Protein AF-A0A3D4BGG0-F1 (afdb_monomer_lite)

Foldseek 3Di:
DDWAAQPLLVLQVLLVVQVKHKDQPDDPPDCSVPQALQSLQRIWMFHAADCVPPHDDTDIARLVQWDPVPDDQAWTDGDDDDDTTGHDNSNRVSSVSSSCRSVVHTDDDDDD

Structure (mmCIF, N/CA/C/O backbone):
data_AF-A0A3D4BGG0-F1
#
_entry.id   AF-A0A3D4BGG0-F1
#
loop_
_atom_site.group_PDB
_atom_site.id
_atom_site.type_symbol
_atom_site.label_atom_id
_atom_site.label_alt_id
_atom_site.label_comp_id
_atom_site.label_asym_id
_atom_site.label_entity_id
_atom_site.label_seq_id
_atom_site.pdbx_PDB_ins_code
_atom_site.Cartn_x
_atom_site.Cartn_y
_atom_site.Cartn_z
_atom_site.occupancy
_atom_site.B_iso_or_equiv
_atom_site.auth_seq_id
_atom_site.auth_comp_id
_atom_site.auth_asym_id
_atom_site.auth_atom_id
_atom_site.pdbx_PDB_model_num
ATOM 1 N N . MET A 1 1 ? -14.254 19.537 8.764 1.00 60.28 1 MET A N 1
ATOM 2 C CA . MET A 1 1 ? -13.400 18.369 8.454 1.00 60.28 1 MET A CA 1
ATOM 3 C C . MET A 1 1 ? -13.746 17.257 9.424 1.00 60.28 1 MET A C 1
ATOM 5 O O . MET A 1 1 ? -13.852 17.534 10.616 1.00 60.28 1 MET A O 1
ATOM 9 N N . LYS A 1 2 ? -13.981 16.042 8.932 1.00 67.00 2 LYS A N 1
ATOM 10 C CA . LYS A 1 2 ? -14.200 14.845 9.757 1.00 67.00 2 LYS A CA 1
ATOM 11 C C . LYS A 1 2 ? -13.056 13.868 9.525 1.00 67.00 2 LYS A C 1
ATOM 13 O O . LYS A 1 2 ? -12.587 13.724 8.403 1.00 67.00 2 LYS A O 1
ATOM 18 N N . THR A 1 3 ? -12.603 13.208 10.581 1.00 68.75 3 THR A N 1
ATOM 19 C CA . THR A 1 3 ? -11.670 12.087 10.470 1.00 68.75 3 THR A CA 1
ATOM 20 C C . THR A 1 3 ? -12.426 10.851 9.998 1.00 68.75 3 THR A C 1
ATOM 22 O O . THR A 1 3 ? -13.457 10.490 10.569 1.00 68.75 3 THR A O 1
ATOM 25 N N . LYS A 1 4 ? -11.902 10.196 8.965 1.00 80.06 4 LYS A N 1
ATOM 26 C CA . LYS A 1 4 ? -12.420 8.953 8.399 1.00 80.06 4 LYS A CA 1
ATOM 27 C C . LYS A 1 4 ? -11.357 7.873 8.539 1.00 80.06 4 LYS A C 1
ATOM 29 O O . LYS A 1 4 ? -10.195 8.078 8.174 1.00 80.06 4 LYS A O 1
ATOM 34 N N . LYS A 1 5 ? -11.755 6.728 9.095 1.00 83.31 5 LYS A N 1
ATOM 35 C CA . LYS A 1 5 ? -10.877 5.557 9.175 1.00 83.31 5 LYS A CA 1
ATOM 36 C C . LYS A 1 5 ? -10.519 5.105 7.761 1.00 83.31 5 LYS A C 1
ATOM 38 O O . LYS A 1 5 ? -11.380 5.122 6.885 1.00 83.31 5 LYS A O 1
ATOM 43 N N . ILE A 1 6 ? -9.263 4.718 7.562 1.00 88.56 6 ILE A N 1
ATOM 44 C CA . ILE A 1 6 ? -8.835 4.080 6.316 1.00 88.56 6 ILE A CA 1
ATOM 45 C C . ILE A 1 6 ? -9.537 2.723 6.241 1.00 88.56 6 ILE A C 1
ATOM 47 O O . ILE A 1 6 ? -9.407 1.910 7.158 1.00 88.56 6 ILE A O 1
ATOM 51 N N . ASP A 1 7 ? -10.306 2.505 5.178 1.00 89.50 7 ASP A N 1
ATOM 52 C CA . ASP A 1 7 ? -10.927 1.215 4.886 1.00 89.50 7 ASP A CA 1
ATOM 53 C C . ASP A 1 7 ? -9.893 0.320 4.194 1.00 89.50 7 ASP A C 1
ATOM 55 O O . ASP A 1 7 ? -9.724 0.344 2.976 1.00 89.50 7 ASP A O 1
ATOM 59 N N . VAL A 1 8 ? -9.135 -0.424 4.997 1.00 89.81 8 VAL A N 1
ATOM 60 C CA . VAL A 1 8 ? -8.032 -1.267 4.511 1.00 89.81 8 VAL A CA 1
ATOM 61 C C . VAL A 1 8 ? -8.526 -2.358 3.569 1.00 89.81 8 VAL A C 1
ATOM 63 O O . VAL A 1 8 ? -7.846 -2.676 2.598 1.00 89.81 8 VAL A O 1
ATOM 66 N N . SER A 1 9 ? -9.722 -2.896 3.805 1.00 88.94 9 SER A N 1
ATOM 67 C CA . SER A 1 9 ? -10.318 -3.911 2.937 1.00 88.94 9 SER A CA 1
ATOM 68 C C . SER A 1 9 ? -10.602 -3.343 1.545 1.00 88.94 9 SER A C 1
ATOM 70 O O . SER A 1 9 ? -10.314 -4.000 0.542 1.00 88.94 9 SER A O 1
ATOM 72 N N . GLN A 1 10 ? -11.092 -2.101 1.462 1.00 91.12 10 GLN A N 1
ATOM 73 C CA . GLN A 1 10 ? -11.226 -1.397 0.186 1.00 91.12 10 GLN A CA 1
ATOM 74 C C . GLN A 1 10 ? -9.862 -1.145 -0.472 1.00 91.12 10 GLN A C 1
ATOM 76 O O . GLN A 1 10 ? -9.715 -1.410 -1.664 1.00 91.12 10 GLN A O 1
ATOM 81 N N . VAL A 1 11 ? -8.861 -0.692 0.288 1.00 93.12 11 VAL A N 1
ATOM 82 C CA . VAL A 1 11 ? -7.510 -0.422 -0.237 1.00 93.12 11 VAL A CA 1
ATOM 83 C C . VAL A 1 11 ? -6.865 -1.687 -0.818 1.00 93.12 11 VAL A C 1
ATOM 85 O O . VAL A 1 11 ? -6.326 -1.651 -1.923 1.00 93.12 11 VAL A O 1
ATOM 88 N N . ILE A 1 12 ? -6.959 -2.829 -0.127 1.00 92.12 12 ILE A N 1
ATOM 89 C CA . ILE A 1 12 ? -6.456 -4.121 -0.625 1.00 92.12 12 ILE A CA 1
ATOM 90 C C . ILE A 1 12 ? -7.166 -4.504 -1.928 1.00 92.12 12 ILE A C 1
ATOM 92 O O . ILE A 1 12 ? -6.517 -4.883 -2.902 1.00 92.12 12 ILE A O 1
ATOM 96 N N . LYS A 1 13 ? -8.495 -4.360 -1.976 1.00 92.06 13 LYS A N 1
ATOM 97 C CA . LYS A 1 13 ? -9.287 -4.656 -3.176 1.00 92.06 13 LYS A CA 1
ATOM 98 C C . LYS A 1 13 ? -8.901 -3.767 -4.361 1.00 92.06 13 LYS A C 1
ATOM 100 O O . LYS A 1 13 ? -8.869 -4.251 -5.495 1.00 92.06 13 LYS A O 1
ATOM 105 N N . GLU A 1 14 ? -8.620 -2.490 -4.120 1.00 94.94 14 GLU A N 1
ATOM 106 C CA . GLU A 1 14 ? -8.126 -1.561 -5.141 1.00 94.94 14 GLU A CA 1
ATOM 107 C C . GLU A 1 14 ? -6.779 -2.027 -5.700 1.00 94.94 14 GLU A C 1
ATOM 109 O O . GLU A 1 14 ? -6.661 -2.175 -6.916 1.00 94.94 14 GLU A O 1
ATOM 114 N N . ILE A 1 15 ? -5.814 -2.375 -4.840 1.00 94.81 15 ILE A N 1
ATOM 115 C CA . ILE A 1 15 ? -4.509 -2.917 -5.262 1.00 94.81 15 ILE A CA 1
ATOM 116 C C . ILE A 1 15 ? -4.692 -4.149 -6.154 1.00 94.81 15 ILE A C 1
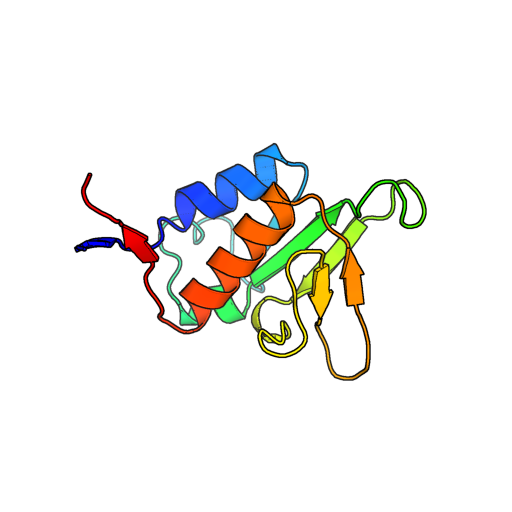ATOM 118 O O . ILE A 1 15 ? -4.107 -4.219 -7.235 1.00 94.81 15 ILE A O 1
ATOM 122 N N . THR A 1 16 ? -5.547 -5.094 -5.753 1.00 92.88 16 THR A N 1
ATOM 123 C CA . THR A 1 16 ? -5.831 -6.294 -6.556 1.00 92.88 16 THR A CA 1
ATOM 124 C C . THR A 1 16 ? -6.472 -5.963 -7.902 1.00 92.88 16 THR A C 1
ATOM 126 O O . THR A 1 16 ? -6.119 -6.548 -8.924 1.00 92.88 16 THR A O 1
ATOM 129 N N . THR A 1 17 ? -7.381 -4.989 -7.935 1.00 94.38 17 THR A N 1
ATOM 130 C CA . THR A 1 17 ? -8.047 -4.547 -9.172 1.00 94.38 17 THR A CA 1
ATOM 131 C C . THR A 1 17 ? -7.070 -3.872 -10.138 1.00 94.38 17 THR A C 1
ATOM 133 O O . THR A 1 17 ? -7.214 -4.003 -11.353 1.00 94.38 17 THR A O 1
ATOM 136 N N . LEU A 1 18 ? -6.051 -3.192 -9.610 1.00 93.06 18 LEU A N 1
ATOM 137 C CA . LEU A 1 18 ? -4.977 -2.557 -10.376 1.00 93.06 18 LEU A CA 1
ATOM 138 C C . LEU A 1 18 ? -3.878 -3.546 -10.819 1.00 93.06 18 LEU A C 1
ATOM 140 O O . LEU A 1 18 ? -2.892 -3.136 -11.427 1.00 93.06 18 LEU A O 1
ATOM 144 N N . GLY A 1 19 ? -4.046 -4.845 -10.547 1.00 91.38 19 GLY A N 1
ATOM 145 C CA . GLY A 1 19 ? -3.124 -5.906 -10.965 1.00 91.38 19 GLY A CA 1
ATOM 146 C C . GLY A 1 19 ? -2.001 -6.212 -9.972 1.00 91.38 19 GLY A C 1
ATOM 147 O O . GLY A 1 19 ? -1.094 -6.970 -10.313 1.00 91.38 19 GLY A O 1
ATOM 148 N N . GLY A 1 20 ? -2.047 -5.640 -8.766 1.00 92.44 20 GLY A N 1
ATOM 149 C CA . GLY A 1 20 ? -1.141 -5.977 -7.672 1.00 92.44 20 GLY A CA 1
ATOM 150 C C . GLY A 1 20 ? -1.641 -7.142 -6.811 1.00 92.44 20 GLY A C 1
ATOM 151 O O . GLY A 1 20 ? -2.786 -7.575 -6.908 1.00 92.44 20 GLY A O 1
ATOM 152 N N . TYR A 1 21 ? -0.789 -7.639 -5.921 1.00 92.12 21 TYR A N 1
ATOM 153 C CA . TYR A 1 21 ? -1.120 -8.675 -4.943 1.00 92.12 21 TYR A CA 1
ATOM 154 C C . TYR A 1 21 ? -0.595 -8.278 -3.569 1.00 92.12 21 TYR A C 1
ATOM 156 O O . TYR A 1 21 ? 0.556 -7.870 -3.435 1.00 92.12 21 TYR A O 1
ATOM 164 N N . VAL A 1 22 ? -1.436 -8.421 -2.547 1.00 91.75 22 VAL A N 1
ATOM 165 C CA . VAL A 1 22 ? -1.078 -8.145 -1.153 1.00 91.75 22 VAL A CA 1
ATOM 166 C C . VAL A 1 22 ? -0.772 -9.467 -0.458 1.00 91.75 22 VAL A C 1
ATOM 168 O O . VAL A 1 22 ? -1.583 -10.390 -0.486 1.00 91.75 22 VAL A O 1
ATOM 171 N N . LEU A 1 23 ? 0.405 -9.560 0.150 1.00 90.00 23 LEU A N 1
ATOM 172 C CA . LEU A 1 23 ? 0.928 -10.747 0.815 1.00 90.00 23 LEU A CA 1
ATOM 173 C C . LEU A 1 23 ? 1.123 -10.437 2.299 1.00 90.00 23 LEU A C 1
ATOM 175 O O . LEU A 1 23 ? 1.802 -9.471 2.644 1.00 90.00 23 LEU A O 1
ATOM 179 N N . LEU A 1 24 ? 0.565 -11.271 3.174 1.00 85.25 24 LEU A N 1
ATOM 180 C CA . LEU A 1 24 ? 0.831 -11.225 4.608 1.00 85.25 24 LEU A CA 1
ATOM 181 C C . LEU A 1 24 ? 1.783 -12.363 4.970 1.00 85.25 24 LEU A C 1
ATOM 183 O O . LEU A 1 24 ? 1.499 -13.541 4.736 1.00 85.25 24 LEU A O 1
ATOM 187 N N . LYS A 1 25 ? 2.946 -12.014 5.523 1.00 69.19 25 LYS A N 1
ATOM 188 C CA . LYS A 1 25 ? 3.936 -13.009 5.930 1.00 69.19 25 LYS A CA 1
ATOM 189 C C . LYS A 1 25 ? 3.357 -13.845 7.079 1.00 69.19 25 LYS A C 1
ATOM 191 O O . LYS A 1 25 ? 2.991 -13.297 8.112 1.00 69.19 25 LYS A O 1
ATOM 196 N N . ASN A 1 26 ? 3.321 -15.167 6.905 1.00 62.75 26 ASN A N 1
ATOM 197 C CA . ASN A 1 26 ? 2.867 -16.158 7.894 1.00 62.75 26 ASN A CA 1
ATOM 198 C C . ASN A 1 26 ? 1.353 -16.231 8.198 1.00 62.75 26 ASN A C 1
ATOM 200 O O . ASN A 1 26 ? 1.008 -16.693 9.283 1.00 62.75 26 ASN A O 1
ATOM 204 N N . SER A 1 27 ? 0.445 -15.853 7.289 1.00 56.03 27 SER A N 1
ATOM 205 C CA . SER A 1 27 ? -0.994 -16.110 7.499 1.00 56.03 27 SER A CA 1
ATOM 206 C C . SER A 1 27 ? -1.509 -17.273 6.652 1.00 56.03 27 SER A C 1
ATOM 208 O O . SER A 1 27 ? -1.404 -17.242 5.424 1.00 56.03 27 SER A O 1
ATOM 210 N N . GLU A 1 28 ? -2.126 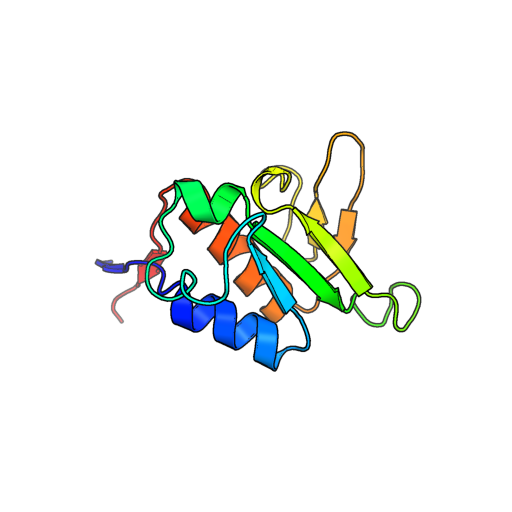-18.265 7.292 1.00 55.25 28 GLU A N 1
ATOM 211 C CA . GLU A 1 28 ? -3.077 -19.163 6.632 1.00 55.25 28 GLU A CA 1
ATOM 212 C C . GLU A 1 28 ? -4.270 -18.303 6.181 1.00 55.25 28 GLU A C 1
ATOM 214 O O . GLU A 1 28 ? -5.040 -17.914 7.037 1.00 55.25 28 GLU A O 1
ATOM 219 N N . GLU A 1 29 ? -4.331 -17.917 4.896 1.00 48.59 29 GLU A N 1
ATOM 220 C CA . GLU A 1 29 ? -5.396 -17.294 4.055 1.00 48.59 29 GLU A CA 1
ATOM 221 C C . GLU A 1 29 ? -6.608 -16.490 4.635 1.00 48.59 29 GLU A C 1
ATOM 223 O O . GLU A 1 29 ? -7.296 -15.841 3.849 1.00 48.59 29 GLU A O 1
ATOM 228 N N . SER A 1 30 ? -6.895 -16.424 5.939 1.00 50.94 30 SER A N 1
ATOM 229 C CA . SER A 1 30 ? -8.124 -15.868 6.530 1.00 50.94 30 SER A CA 1
ATOM 230 C C . SER A 1 30 ? -8.001 -14.486 7.188 1.00 50.94 30 SER A C 1
ATOM 232 O O . SER A 1 30 ? -9.012 -13.936 7.613 1.00 50.94 30 SER A O 1
ATOM 234 N N . ASP A 1 31 ? -6.809 -13.888 7.273 1.00 58.34 31 ASP A N 1
ATOM 235 C CA . ASP A 1 31 ? -6.566 -12.753 8.188 1.00 58.34 31 ASP A CA 1
ATOM 236 C C . ASP A 1 31 ? -6.650 -11.342 7.569 1.00 58.34 31 ASP A C 1
ATOM 238 O O . ASP A 1 31 ? -6.487 -10.344 8.278 1.00 58.34 31 ASP A O 1
ATOM 242 N N . LEU A 1 32 ? -6.936 -11.209 6.267 1.00 64.00 32 LEU A N 1
ATOM 243 C CA . LEU A 1 32 ? -7.037 -9.886 5.623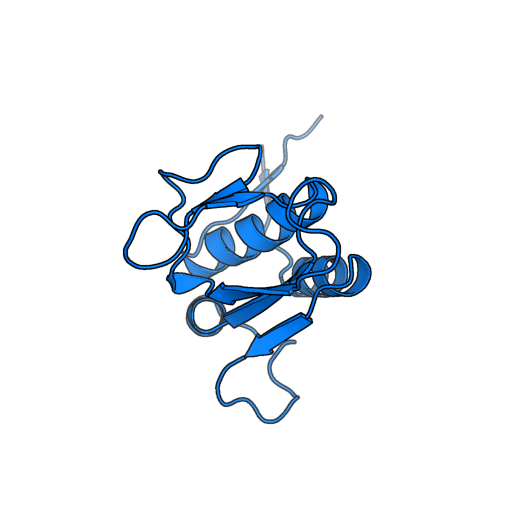 1.00 64.00 32 LEU A CA 1
ATOM 244 C C . LEU A 1 32 ? -8.299 -9.103 6.033 1.00 64.00 32 LEU A C 1
ATOM 246 O O . LEU A 1 32 ? -8.308 -7.875 5.950 1.00 64.00 32 LEU A O 1
ATOM 250 N N . GLU A 1 33 ? -9.352 -9.783 6.499 1.00 60.62 33 GLU A N 1
ATOM 251 C CA . GLU A 1 33 ? -10.588 -9.133 6.970 1.00 60.62 33 GLU A CA 1
ATOM 252 C C . GLU A 1 33 ? -10.432 -8.478 8.354 1.00 60.62 33 GLU A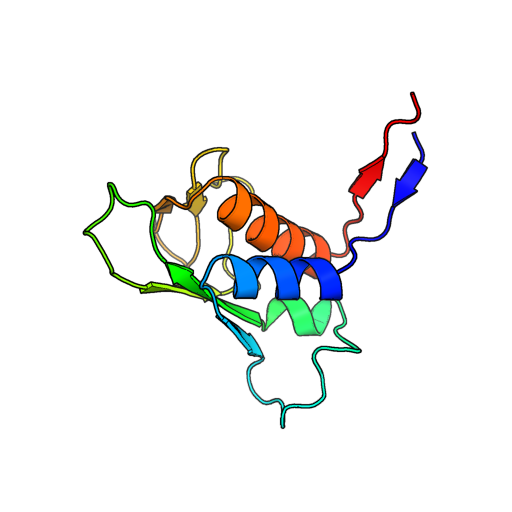 C 1
ATOM 254 O O . GLU A 1 33 ? -11.141 -7.524 8.673 1.00 60.62 33 GLU A O 1
ATOM 259 N N . THR A 1 34 ? -9.474 -8.936 9.166 1.00 73.56 34 THR A N 1
ATOM 260 C CA . THR A 1 34 ? -9.193 -8.419 10.519 1.00 73.56 34 THR A CA 1
ATOM 261 C C . THR A 1 34 ? -7.788 -7.843 10.636 1.00 73.56 34 THR A C 1
ATOM 263 O O . THR A 1 34 ? -7.122 -7.976 11.664 1.00 73.56 34 THR A O 1
ATOM 266 N N . LEU A 1 35 ? -7.323 -7.190 9.575 1.00 83.75 35 LEU A N 1
ATOM 267 C CA . LEU A 1 35 ? -5.981 -6.639 9.530 1.00 83.75 35 LEU A CA 1
ATOM 268 C C . LEU A 1 35 ? -5.834 -5.494 10.545 1.00 83.75 35 LEU A C 1
ATOM 270 O O . LEU A 1 35 ? -6.580 -4.519 10.498 1.00 83.75 35 LEU A O 1
ATOM 274 N N . THR A 1 36 ? -4.886 -5.618 11.475 1.00 88.06 36 THR A N 1
ATOM 275 C CA . THR A 1 36 ? -4.522 -4.552 12.427 1.00 88.06 36 THR A CA 1
ATOM 276 C C . THR A 1 36 ? -3.366 -3.703 11.882 1.00 88.06 36 THR A C 1
ATOM 278 O O . THR A 1 36 ? -2.655 -4.166 10.986 1.00 88.06 36 THR A O 1
ATOM 281 N N . PRO A 1 37 ? -3.098 -2.493 12.419 1.00 90.31 37 PRO A N 1
ATOM 282 C CA . PRO A 1 37 ? -1.946 -1.693 11.992 1.00 90.31 37 PRO A CA 1
ATOM 283 C C . PRO A 1 37 ? -0.607 -2.431 12.114 1.00 90.31 37 PRO A C 1
ATOM 285 O O . PRO A 1 37 ? 0.235 -2.329 11.230 1.00 90.31 37 PRO A O 1
ATOM 288 N N . GLU A 1 38 ? -0.425 -3.233 13.167 1.00 89.19 38 GLU A N 1
ATOM 289 C CA . GLU A 1 38 ? 0.810 -4.000 13.360 1.00 89.19 38 GLU A CA 1
ATOM 290 C C . GLU A 1 38 ? 0.957 -5.116 12.317 1.00 89.19 38 GLU A C 1
ATOM 292 O O . GLU A 1 38 ? 2.036 -5.310 11.769 1.00 89.19 38 GLU A O 1
ATOM 297 N N . MET A 1 39 ? -0.143 -5.787 11.959 1.00 89.06 39 MET A N 1
ATOM 298 C CA . MET A 1 39 ? -0.149 -6.757 10.856 1.00 89.06 39 MET A CA 1
ATOM 299 C C . MET A 1 39 ? 0.127 -6.080 9.509 1.00 89.06 39 MET A C 1
ATOM 301 O O . MET A 1 39 ? 0.821 -6.645 8.669 1.00 89.06 39 MET A O 1
ATOM 305 N N . ALA A 1 40 ? -0.367 -4.853 9.314 1.00 89.88 40 ALA A N 1
ATOM 306 C CA . ALA A 1 40 ? -0.132 -4.081 8.097 1.00 89.88 40 ALA A CA 1
ATOM 307 C C . ALA A 1 40 ? 1.345 -3.748 7.864 1.00 89.88 40 ALA A C 1
ATOM 309 O O . ALA A 1 40 ? 1.757 -3.639 6.712 1.00 89.88 40 ALA A O 1
ATOM 310 N N . LYS A 1 41 ? 2.159 -3.624 8.920 1.00 90.81 41 LYS A N 1
ATOM 311 C CA . LYS A 1 41 ? 3.611 -3.412 8.779 1.00 90.81 41 LYS A CA 1
ATOM 312 C C . LYS A 1 41 ? 4.306 -4.603 8.124 1.00 90.81 41 LYS A C 1
ATOM 314 O O . LYS A 1 41 ? 5.267 -4.422 7.384 1.00 90.81 41 LYS A O 1
ATOM 319 N N . GLU A 1 42 ? 3.810 -5.811 8.366 1.00 91.19 42 GLU A N 1
ATOM 320 C CA . GLU A 1 42 ? 4.369 -7.044 7.805 1.00 91.19 42 GLU A CA 1
ATOM 321 C C . GLU A 1 42 ? 3.799 -7.394 6.421 1.00 91.19 42 GLU A C 1
ATOM 323 O O . GLU A 1 42 ? 4.152 -8.432 5.853 1.00 91.19 42 GLU A O 1
ATOM 328 N N . LEU A 1 43 ? 2.939 -6.536 5.858 1.00 92.19 43 LEU A N 1
ATOM 329 C CA . LEU A 1 43 ? 2.457 -6.697 4.494 1.00 92.19 43 LEU A CA 1
ATOM 330 C C . LEU A 1 43 ? 3.554 -6.404 3.473 1.00 92.19 43 LEU A C 1
ATOM 332 O O . LEU A 1 43 ? 4.354 -5.476 3.611 1.00 92.19 43 LEU A O 1
ATOM 336 N N . GLN A 1 44 ? 3.514 -7.167 2.389 1.00 93.56 44 GLN A N 1
ATOM 337 C CA . GLN A 1 44 ? 4.265 -6.906 1.172 1.00 93.56 44 GLN A CA 1
ATOM 338 C C . GLN A 1 44 ? 3.287 -6.793 0.002 1.00 93.56 44 GLN A C 1
ATOM 340 O O . GLN A 1 44 ? 2.292 -7.514 -0.056 1.00 93.56 44 GLN A O 1
ATOM 345 N N . VAL A 1 45 ? 3.557 -5.891 -0.933 1.00 93.94 45 VAL A N 1
ATOM 346 C CA . VAL A 1 45 ? 2.732 -5.664 -2.118 1.00 93.94 45 VAL A CA 1
ATOM 347 C C . VAL A 1 45 ? 3.561 -5.966 -3.353 1.00 93.94 45 VAL A C 1
ATOM 349 O O . VAL A 1 45 ? 4.547 -5.287 -3.619 1.00 93.94 45 VAL A O 1
ATOM 352 N N . LEU A 1 46 ? 3.157 -6.980 -4.112 1.00 93.62 46 LEU A N 1
ATOM 353 C CA . LEU A 1 46 ? 3.688 -7.241 -5.443 1.00 93.62 46 LEU A CA 1
ATOM 354 C C . LEU A 1 46 ? 2.904 -6.387 -6.440 1.00 93.62 46 LEU A C 1
ATOM 356 O O . LEU A 1 46 ? 1.712 -6.619 -6.624 1.00 93.62 46 LEU A O 1
ATOM 360 N N . THR A 1 47 ? 3.533 -5.401 -7.070 1.00 91.88 47 THR A N 1
ATOM 361 C CA . THR A 1 47 ? 2.851 -4.419 -7.927 1.00 91.88 47 THR A CA 1
ATOM 362 C C . THR A 1 47 ? 3.483 -4.323 -9.313 1.00 91.88 47 THR A C 1
ATOM 364 O O . THR A 1 47 ? 4.706 -4.401 -9.426 1.00 91.88 47 THR A O 1
ATOM 367 N N . PRO A 1 48 ? 2.695 -4.121 -10.384 1.00 89.94 48 PRO A N 1
ATOM 368 C CA . PRO A 1 48 ? 3.242 -3.672 -11.656 1.00 89.94 48 PRO A CA 1
ATOM 369 C C . PRO A 1 48 ? 3.886 -2.289 -11.522 1.00 89.94 48 PRO A C 1
ATOM 371 O O . PRO A 1 48 ? 3.397 -1.427 -10.787 1.00 89.94 48 PRO A O 1
ATOM 374 N N . LEU A 1 49 ? 4.975 -2.094 -12.261 1.00 87.00 49 LEU A N 1
ATOM 375 C CA . LEU A 1 49 ? 5.645 -0.804 -12.405 1.00 87.00 49 LEU A CA 1
ATOM 376 C C . LEU A 1 49 ? 4.927 0.107 -13.407 1.00 87.00 49 LEU A C 1
ATOM 378 O O . LEU A 1 49 ? 4.187 -0.368 -14.277 1.00 87.00 49 LEU A O 1
ATOM 382 N N . HIS A 1 50 ? 5.177 1.418 -13.313 1.00 85.06 50 HIS A N 1
ATOM 383 C CA . HIS A 1 50 ? 4.767 2.367 -14.351 1.00 85.06 50 HIS A CA 1
ATOM 384 C C . HIS A 1 50 ? 5.353 1.947 -15.708 1.00 85.06 50 HIS A C 1
ATOM 386 O O . HIS A 1 50 ? 6.489 1.488 -15.782 1.00 85.06 50 HIS A O 1
ATOM 392 N N . LYS A 1 51 ? 4.601 2.118 -16.801 1.00 74.38 51 LYS A N 1
ATOM 393 C CA . LYS A 1 51 ? 4.960 1.576 -18.134 1.00 74.38 51 LYS A CA 1
ATOM 394 C C . LYS A 1 51 ? 6.298 2.073 -18.687 1.00 74.38 51 LYS A C 1
ATOM 396 O O . LYS A 1 51 ? 6.895 1.402 -19.527 1.00 74.38 51 LYS A O 1
ATOM 401 N N . ASP A 1 52 ? 6.743 3.232 -18.214 1.00 73.62 52 ASP A N 1
ATOM 402 C CA . ASP A 1 52 ? 8.019 3.846 -18.586 1.00 73.62 52 ASP A CA 1
ATOM 403 C C . ASP A 1 52 ? 9.220 3.237 -17.832 1.00 73.62 52 ASP A C 1
ATOM 405 O O . ASP A 1 52 ? 10.365 3.427 -18.242 1.00 73.62 52 ASP A O 1
ATOM 409 N N . GLN A 1 53 ? 8.975 2.467 -16.766 1.00 67.81 53 GLN A N 1
ATOM 410 C CA . GLN A 1 53 ? 9.969 1.640 -16.084 1.00 67.81 53 GLN A CA 1
ATOM 411 C C . GLN A 1 53 ? 9.899 0.210 -16.635 1.00 67.81 53 GLN A C 1
ATOM 413 O O . GLN A 1 53 ? 8.860 -0.436 -16.554 1.00 67.81 53 GLN A O 1
ATOM 418 N N . GLU A 1 54 ? 11.006 -0.243 -17.243 1.00 63.12 54 GLU A N 1
ATOM 419 C CA . GLU A 1 54 ? 11.236 -1.570 -17.850 1.00 63.12 54 GLU A CA 1
ATOM 420 C C . GLU A 1 54 ? 9.991 -2.475 -17.945 1.00 63.12 54 GLU A C 1
ATOM 422 O O . GLU A 1 54 ? 9.722 -3.314 -17.081 1.00 63.12 54 GLU A O 1
ATOM 427 N N . GLY A 1 55 ? 9.232 -2.268 -19.028 1.00 52.06 55 GLY A N 1
ATOM 428 C CA . GLY A 1 55 ? 7.886 -2.789 -19.245 1.00 52.06 55 GLY A CA 1
ATOM 429 C C . GLY A 1 55 ? 7.646 -4.228 -18.781 1.00 52.06 55 GLY A C 1
ATOM 430 O O . GLY A 1 55 ? 8.161 -5.186 -19.357 1.00 52.06 55 GLY A O 1
ATOM 431 N N . GLY A 1 56 ? 6.777 -4.365 -17.777 1.00 59.62 56 GLY A N 1
ATOM 432 C CA . GLY A 1 56 ? 6.193 -5.638 -17.349 1.00 59.62 56 GLY A CA 1
ATOM 433 C C . GLY A 1 56 ? 6.861 -6.303 -16.147 1.00 59.62 56 GLY A C 1
ATOM 434 O O . GLY A 1 56 ? 6.440 -7.396 -15.766 1.00 59.62 56 GLY A O 1
ATOM 435 N N . LYS A 1 57 ? 7.870 -5.678 -15.533 1.00 79.75 57 LYS A N 1
ATOM 436 C CA . LYS A 1 57 ? 8.398 -6.154 -14.252 1.00 79.75 57 LYS A CA 1
ATOM 437 C C . LYS A 1 57 ? 7.403 -5.868 -13.125 1.00 79.75 57 LYS A C 1
ATOM 439 O O . LYS A 1 57 ? 6.751 -4.825 -13.099 1.00 79.75 57 LYS A O 1
ATOM 444 N N . LEU A 1 58 ? 7.273 -6.841 -12.229 1.00 87.44 58 LEU A N 1
ATOM 445 C CA . LEU A 1 58 ? 6.588 -6.676 -10.953 1.00 87.44 58 LEU A CA 1
ATOM 446 C C . LEU A 1 58 ? 7.641 -6.365 -9.894 1.00 87.44 58 LEU A C 1
ATOM 448 O O . LEU A 1 58 ? 8.716 -6.965 -9.917 1.00 87.44 58 LEU A O 1
ATOM 452 N N . GLU A 1 59 ? 7.305 -5.483 -8.966 1.00 90.56 59 GLU A N 1
ATOM 453 C CA . GLU A 1 59 ? 8.159 -5.109 -7.845 1.00 90.56 59 GLU A CA 1
ATOM 454 C C . GLU A 1 59 ? 7.505 -5.506 -6.526 1.00 90.56 59 GLU A C 1
ATOM 456 O O . GLU A 1 59 ? 6.288 -5.376 -6.374 1.00 90.56 59 GLU A O 1
ATOM 461 N N . LEU A 1 60 ? 8.301 -6.017 -5.587 1.00 92.12 60 LEU A N 1
ATOM 462 C CA . LEU A 1 60 ? 7.815 -6.433 -4.275 1.00 92.12 60 LEU A CA 1
ATOM 463 C C . LEU A 1 60 ? 8.166 -5.364 -3.242 1.00 92.12 60 LEU A C 1
ATOM 465 O O . LEU A 1 60 ? 9.306 -5.259 -2.798 1.00 92.12 60 LEU A O 1
ATOM 469 N N . ILE A 1 61 ? 7.161 -4.609 -2.816 1.00 92.69 61 ILE A N 1
ATOM 470 C CA . ILE A 1 61 ? 7.311 -3.489 -1.887 1.00 92.69 61 ILE A CA 1
ATOM 471 C C . ILE A 1 61 ? 6.887 -3.929 -0.486 1.00 92.69 61 ILE A C 1
ATOM 473 O O . ILE A 1 61 ? 5.746 -4.326 -0.261 1.00 92.69 61 ILE A O 1
ATOM 477 N N . SER A 1 62 ? 7.800 -3.845 0.477 1.00 93.81 62 SER A N 1
ATOM 478 C CA . SER A 1 62 ? 7.539 -4.115 1.896 1.00 93.81 62 SER A CA 1
ATOM 479 C C . SER A 1 62 ? 6.952 -2.866 2.562 1.00 93.81 62 SER A C 1
ATOM 481 O O . SER A 1 62 ? 7.594 -1.817 2.562 1.00 93.81 62 SER A O 1
ATOM 483 N N . ILE A 1 63 ? 5.745 -2.944 3.141 1.00 94.31 63 ILE A N 1
ATOM 484 C CA . ILE A 1 63 ? 5.050 -1.763 3.690 1.00 94.31 63 ILE A CA 1
ATOM 485 C C . ILE A 1 63 ? 5.872 -1.091 4.797 1.00 94.31 63 ILE A C 1
ATOM 487 O O . ILE A 1 63 ? 6.003 0.134 4.816 1.00 94.31 63 ILE A O 1
ATOM 491 N N . LYS A 1 64 ? 6.479 -1.859 5.707 1.00 93.19 64 LYS A N 1
ATOM 492 C CA . LYS A 1 64 ? 7.322 -1.286 6.771 1.00 93.19 64 LYS A CA 1
ATOM 493 C C . LYS A 1 64 ? 8.541 -0.525 6.255 1.00 93.19 64 LYS A C 1
ATOM 495 O O . LYS A 1 64 ? 8.962 0.417 6.918 1.00 93.19 64 LYS A O 1
ATOM 500 N N . GLU A 1 65 ? 9.071 -0.905 5.097 1.00 93.44 65 GLU A N 1
ATOM 501 C CA . GLU A 1 65 ? 10.296 -0.337 4.526 1.00 93.44 65 GLU A CA 1
ATOM 502 C C . GLU A 1 65 ? 10.050 0.931 3.709 1.00 93.44 65 GLU A C 1
ATOM 504 O O . GLU A 1 65 ? 11.014 1.569 3.307 1.00 93.44 65 GLU A O 1
ATOM 509 N N . ILE A 1 66 ? 8.790 1.310 3.472 1.00 93.69 66 ILE A N 1
ATOM 510 C CA . ILE A 1 66 ? 8.454 2.555 2.778 1.00 93.69 66 ILE A CA 1
ATOM 511 C C . ILE A 1 66 ? 8.895 3.758 3.618 1.00 93.69 66 ILE A C 1
ATOM 513 O O . ILE A 1 66 ? 8.452 3.918 4.762 1.00 93.69 66 ILE A O 1
ATOM 517 N N . ASP A 1 67 ? 9.681 4.649 3.019 1.00 91.88 67 ASP A N 1
ATOM 518 C CA . ASP A 1 67 ? 10.015 5.950 3.588 1.00 91.88 67 ASP A CA 1
ATOM 519 C C . ASP A 1 67 ? 9.079 7.031 3.033 1.00 91.88 67 ASP A C 1
ATOM 521 O O . ASP A 1 67 ? 9.177 7.451 1.880 1.00 91.88 67 ASP A O 1
ATOM 525 N N . LEU A 1 68 ? 8.162 7.516 3.875 1.00 88.62 68 LEU A N 1
ATOM 526 C CA . LEU A 1 68 ? 7.212 8.571 3.508 1.00 88.62 68 LEU A CA 1
ATOM 527 C C . LEU A 1 68 ? 7.865 9.944 3.278 1.00 88.62 68 LEU A C 1
ATOM 529 O O . LEU A 1 68 ? 7.219 10.806 2.689 1.00 88.62 68 LEU A O 1
ATOM 533 N N . LYS A 1 69 ? 9.083 10.189 3.777 1.00 87.75 69 LYS A N 1
ATOM 534 C CA . LYS A 1 69 ? 9.774 11.480 3.614 1.00 87.75 69 LYS A CA 1
ATOM 535 C C . LYS A 1 69 ? 10.472 11.596 2.268 1.00 87.75 69 LYS A C 1
ATOM 537 O O . LYS A 1 69 ? 10.524 12.690 1.719 1.00 87.75 69 LYS A O 1
ATOM 542 N N . GLU A 1 70 ? 10.981 10.475 1.773 1.00 87.50 70 GLU A N 1
ATOM 543 C CA . GLU A 1 70 ? 11.677 10.371 0.487 1.00 87.50 70 GLU A CA 1
ATOM 544 C C . GLU A 1 70 ? 10.737 9.909 -0.648 1.00 87.50 70 GLU A C 1
ATOM 546 O O . GLU A 1 70 ? 11.128 9.876 -1.811 1.00 87.50 70 GLU A O 1
ATOM 551 N N . SER A 1 71 ? 9.485 9.554 -0.327 1.00 86.06 71 SER A N 1
ATOM 552 C CA . SER A 1 71 ? 8.424 9.292 -1.310 1.00 86.06 71 SER A CA 1
ATOM 553 C C . SER A 1 71 ? 7.755 10.590 -1.770 1.00 86.06 71 SER A C 1
ATOM 555 O O . SER A 1 71 ? 7.623 11.544 -1.002 1.00 86.06 71 SER A O 1
ATOM 557 N N . ASP A 1 72 ? 7.259 10.614 -3.006 1.00 85.69 72 ASP A N 1
ATOM 558 C CA . ASP A 1 72 ? 6.587 11.784 -3.576 1.00 85.69 72 ASP A CA 1
ATOM 559 C C . ASP A 1 72 ? 5.330 11.407 -4.382 1.00 85.69 72 ASP A C 1
ATOM 561 O O . ASP A 1 72 ? 4.787 10.309 -4.265 1.00 85.69 72 ASP A O 1
ATOM 565 N N . LEU A 1 73 ? 4.813 12.349 -5.177 1.00 80.31 73 LEU A N 1
ATOM 566 C CA . LEU A 1 73 ? 3.591 12.162 -5.969 1.00 80.31 73 LEU A CA 1
ATOM 567 C C . LEU A 1 73 ? 3.773 11.254 -7.195 1.00 80.31 73 LEU A C 1
ATOM 569 O O . LEU A 1 73 ? 2.795 10.981 -7.890 1.00 80.31 73 LEU A O 1
ATOM 573 N N . THR A 1 74 ? 4.998 10.827 -7.484 1.00 83.69 74 THR A N 1
ATOM 574 C CA . THR A 1 74 ? 5.347 10.035 -8.668 1.00 83.69 74 THR A CA 1
ATOM 575 C C . THR A 1 74 ? 5.907 8.655 -8.333 1.00 83.69 74 THR A C 1
ATOM 577 O O . THR A 1 74 ? 5.998 7.811 -9.226 1.00 83.69 74 THR A O 1
ATOM 580 N N . GLY A 1 75 ? 6.213 8.378 -7.063 1.00 88.62 75 GLY A N 1
ATOM 581 C CA . GLY A 1 75 ? 6.799 7.103 -6.674 1.00 88.62 75 GLY A CA 1
ATOM 582 C C . GLY A 1 75 ? 7.064 6.941 -5.182 1.00 88.62 75 GLY A C 1
ATOM 583 O O . GLY A 1 75 ? 6.880 7.855 -4.377 1.00 88.62 75 GLY A O 1
ATOM 584 N N . ILE A 1 76 ? 7.479 5.727 -4.830 1.00 91.75 76 ILE A N 1
ATOM 585 C CA . ILE A 1 76 ? 7.730 5.288 -3.458 1.00 91.75 76 ILE A CA 1
ATOM 586 C C . ILE A 1 76 ? 9.222 5.022 -3.285 1.00 91.75 76 ILE A C 1
ATOM 588 O O . ILE A 1 76 ? 9.818 4.301 -4.084 1.00 91.75 76 ILE A O 1
ATOM 592 N N . SER A 1 77 ? 9.799 5.564 -2.215 1.00 91.50 77 SER A N 1
ATOM 593 C CA . SER A 1 77 ? 11.113 5.155 -1.717 1.00 91.50 77 SER A CA 1
ATOM 594 C C . SER A 1 77 ? 10.941 4.038 -0.686 1.00 91.50 77 SER A C 1
ATOM 596 O O . SER A 1 77 ? 10.102 4.163 0.214 1.00 91.50 77 SER A O 1
ATOM 598 N N . TYR A 1 78 ? 11.678 2.934 -0.815 1.00 88.88 78 TYR A N 1
ATOM 599 C CA . TYR A 1 78 ? 11.613 1.819 0.137 1.00 88.88 78 TYR A CA 1
ATOM 600 C C . TYR A 1 78 ? 12.952 1.081 0.292 1.00 88.88 78 TYR A C 1
ATOM 602 O O . TYR A 1 78 ? 13.777 1.063 -0.614 1.00 88.88 78 TYR A O 1
ATOM 610 N N . GLY A 1 79 ? 13.163 0.437 1.442 1.00 85.56 79 GLY A N 1
ATOM 611 C CA . GLY A 1 79 ? 14.368 -0.349 1.743 1.00 85.56 79 GLY A CA 1
ATOM 612 C C . GLY A 1 79 ? 15.490 0.473 2.390 1.00 85.56 79 GLY A C 1
ATOM 613 O O . GLY A 1 79 ? 15.288 1.611 2.800 1.00 85.56 79 GLY A O 1
ATOM 614 N N . GLU A 1 80 ? 16.682 -0.119 2.535 1.00 66.69 80 GLU A N 1
ATOM 615 C CA . GLU A 1 80 ? 17.789 0.508 3.281 1.00 66.69 80 GLU A CA 1
ATOM 616 C C . GLU A 1 80 ? 18.679 1.455 2.440 1.00 66.69 80 GLU A C 1
ATOM 618 O O . GLU A 1 80 ? 19.462 2.201 3.028 1.00 66.69 80 GLU A O 1
ATOM 623 N N . ILE A 1 81 ? 18.599 1.456 1.094 1.00 56.91 81 ILE A N 1
ATOM 624 C CA . ILE A 1 81 ? 19.443 2.299 0.208 1.00 56.91 81 ILE A CA 1
ATOM 625 C C . ILE A 1 81 ? 18.716 2.645 -1.112 1.00 56.91 81 ILE A C 1
ATOM 627 O O . ILE A 1 81 ? 18.466 1.734 -1.885 1.00 56.91 81 ILE A O 1
ATOM 631 N N . ASP A 1 82 ? 18.450 3.929 -1.399 1.00 65.31 82 ASP A N 1
ATOM 632 C CA . ASP A 1 82 ? 18.133 4.560 -2.711 1.00 65.31 82 ASP A CA 1
ATOM 633 C C . ASP A 1 82 ? 17.211 3.819 -3.720 1.00 65.31 82 ASP A C 1
ATOM 635 O O . ASP A 1 82 ? 17.257 4.092 -4.924 1.00 65.31 82 ASP A O 1
ATOM 639 N N . PHE A 1 83 ? 16.345 2.900 -3.284 1.00 79.44 83 PHE A N 1
ATOM 640 C CA . PHE A 1 83 ? 15.382 2.251 -4.177 1.00 79.44 83 PHE A CA 1
ATOM 641 C C . PHE A 1 83 ? 14.123 3.104 -4.298 1.00 79.44 83 PHE A C 1
ATOM 643 O O . PHE A 1 83 ? 13.309 3.191 -3.380 1.00 79.44 83 PHE A O 1
ATOM 650 N N . TYR A 1 84 ? 13.969 3.719 -5.470 1.00 86.94 84 TYR A N 1
ATOM 651 C CA . TYR A 1 84 ? 12.809 4.522 -5.829 1.00 86.94 84 TYR A CA 1
ATOM 652 C C . TYR A 1 84 ? 12.050 3.878 -6.990 1.00 86.94 84 TYR A C 1
ATOM 654 O O . TYR A 1 84 ? 12.613 3.622 -8.060 1.00 86.94 84 TYR A O 1
ATOM 662 N N . VAL A 1 85 ? 10.755 3.645 -6.791 1.00 89.25 85 VAL A N 1
ATOM 663 C CA . VAL A 1 85 ? 9.888 2.980 -7.764 1.00 89.25 85 VAL A CA 1
ATOM 664 C C . VAL A 1 85 ? 8.752 3.893 -8.207 1.00 89.25 85 VAL A C 1
ATOM 666 O O . VAL A 1 85 ? 8.045 4.461 -7.375 1.00 89.25 85 VAL A O 1
ATOM 669 N N . GLN A 1 86 ? 8.557 4.025 -9.521 1.00 90.44 86 GLN A N 1
ATOM 670 C CA . GLN A 1 86 ? 7.437 4.778 -10.079 1.00 90.44 86 GLN A CA 1
ATOM 671 C C . GLN A 1 86 ? 6.250 3.849 -10.289 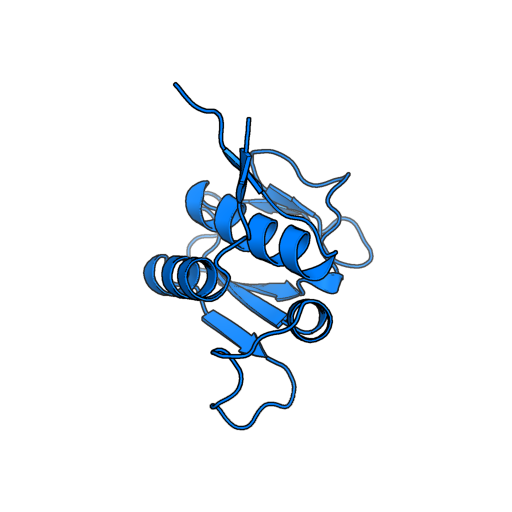1.00 90.44 86 GLN A C 1
ATOM 673 O O . GLN A 1 86 ? 6.355 2.779 -10.894 1.00 90.44 86 GLN A O 1
ATOM 678 N N . LEU A 1 87 ? 5.096 4.290 -9.807 1.00 89.25 87 LEU A N 1
ATOM 679 C CA . LEU A 1 87 ? 3.848 3.546 -9.871 1.00 89.25 87 LEU A CA 1
ATOM 680 C C . LEU A 1 87 ? 2.775 4.412 -10.521 1.00 89.25 87 LEU A C 1
ATOM 682 O O . LEU A 1 87 ? 2.813 5.639 -10.450 1.00 89.25 87 LEU A O 1
ATOM 686 N N . GLU A 1 88 ? 1.782 3.765 -11.123 1.00 89.75 88 GLU A N 1
ATOM 687 C CA . GLU A 1 88 ? 0.557 4.449 -11.538 1.00 89.75 88 GLU A CA 1
ATOM 688 C C . GLU A 1 88 ? -0.085 5.152 -10.330 1.00 89.75 88 GLU A C 1
ATOM 690 O O . GLU A 1 88 ? -0.110 4.602 -9.227 1.00 89.75 88 GLU A O 1
ATOM 695 N N . SER A 1 89 ? -0.621 6.360 -10.530 1.00 90.50 89 SER A N 1
ATOM 696 C CA . SER A 1 89 ? -1.039 7.253 -9.434 1.00 90.50 89 SER A CA 1
ATOM 697 C C . SER A 1 89 ? -2.015 6.607 -8.439 1.00 90.50 89 SER A C 1
ATOM 699 O O . SER A 1 89 ? -1.872 6.776 -7.228 1.00 90.50 89 SER A O 1
ATOM 701 N N . GLU A 1 90 ? -2.972 5.814 -8.928 1.00 92.69 90 GLU A N 1
ATOM 702 C CA . GLU A 1 90 ? -3.920 5.107 -8.058 1.00 92.69 90 GLU A CA 1
ATOM 703 C C . GLU A 1 90 ? -3.241 3.987 -7.255 1.00 92.69 90 GLU A C 1
ATOM 705 O O . GLU A 1 90 ? -3.514 3.838 -6.067 1.00 92.69 90 GLU A O 1
ATOM 710 N N . MET A 1 91 ? -2.295 3.253 -7.853 1.00 93.44 91 MET A N 1
ATOM 711 C CA . MET A 1 91 ? -1.535 2.214 -7.148 1.00 93.44 91 MET A CA 1
ATOM 712 C C . MET A 1 91 ? -0.639 2.827 -6.070 1.00 93.44 91 MET A C 1
ATOM 714 O O . MET A 1 91 ? -0.640 2.369 -4.926 1.00 93.44 91 MET A O 1
ATOM 718 N N . LEU A 1 92 ? 0.073 3.905 -6.417 1.00 94.06 92 LEU A N 1
ATOM 719 C CA . LEU A 1 92 ? 0.862 4.709 -5.484 1.00 94.06 92 LEU A CA 1
ATOM 720 C C . LEU A 1 92 ? 0.014 5.106 -4.272 1.00 94.06 92 LEU A C 1
ATOM 722 O O . LEU A 1 92 ? 0.387 4.852 -3.127 1.00 94.06 92 LEU A O 1
ATOM 726 N N . LYS A 1 93 ? -1.163 5.682 -4.523 1.00 93.19 93 LYS A N 1
ATOM 727 C CA . LYS A 1 93 ? -2.088 6.117 -3.478 1.00 93.19 93 LYS A CA 1
ATOM 728 C C . LYS A 1 93 ? -2.540 4.959 -2.588 1.00 93.19 93 LYS A C 1
ATOM 730 O O . LYS A 1 93 ? -2.503 5.105 -1.367 1.00 93.19 93 LYS A O 1
ATOM 735 N N . SER A 1 94 ? -2.946 3.823 -3.153 1.00 95.12 94 SER A N 1
ATOM 736 C CA . SER A 1 94 ? -3.397 2.674 -2.359 1.00 95.12 94 SER A CA 1
ATOM 737 C C . SER A 1 94 ? -2.270 2.101 -1.487 1.00 95.12 94 SER A C 1
ATOM 739 O O . SER A 1 94 ? -2.491 1.830 -0.306 1.00 95.12 94 SER A O 1
ATOM 741 N N . ILE A 1 95 ? -1.041 1.993 -2.002 1.00 95.12 95 ILE A N 1
ATOM 742 C CA . ILE A 1 95 ? 0.111 1.520 -1.213 1.00 95.12 95 ILE A CA 1
ATOM 743 C C . ILE A 1 95 ? 0.470 2.517 -0.098 1.00 95.12 95 ILE A C 1
ATOM 745 O O . ILE A 1 95 ? 0.687 2.112 1.047 1.00 95.12 95 ILE A O 1
ATOM 749 N N . LEU A 1 96 ? 0.459 3.825 -0.376 1.00 93.94 96 LEU A N 1
ATOM 750 C CA . LEU A 1 96 ? 0.685 4.850 0.649 1.00 93.94 96 LEU A CA 1
ATOM 751 C C . LEU A 1 96 ? -0.407 4.842 1.729 1.00 93.94 96 LEU A C 1
ATOM 753 O O . LEU A 1 96 ? -0.104 5.043 2.905 1.00 93.94 96 LEU A O 1
ATOM 757 N N . LEU A 1 97 ? -1.664 4.563 1.373 1.00 94.19 97 LEU A N 1
ATOM 758 C CA . LEU A 1 97 ? -2.743 4.393 2.351 1.00 94.19 97 LEU A CA 1
ATOM 759 C C . LEU A 1 97 ? -2.502 3.187 3.268 1.00 94.19 97 LEU A C 1
ATOM 761 O O . LEU A 1 97 ? -2.735 3.308 4.472 1.00 94.19 97 LEU A O 1
ATOM 765 N N . LEU A 1 98 ? -1.992 2.064 2.747 1.00 94.31 98 LEU A N 1
ATOM 766 C CA . LEU A 1 98 ? -1.577 0.931 3.587 1.00 94.31 98 LEU A CA 1
ATOM 767 C C . LEU A 1 98 ? -0.451 1.321 4.545 1.00 94.31 98 LEU A C 1
ATOM 769 O O . LEU A 1 98 ? -0.525 0.995 5.731 1.00 94.31 98 LEU A O 1
ATOM 773 N N . LYS A 1 99 ? 0.556 2.065 4.071 1.00 95.06 99 LYS A N 1
ATOM 774 C CA . LYS A 1 99 ? 1.633 2.578 4.929 1.00 95.06 99 LYS A CA 1
ATOM 775 C C . LYS A 1 99 ? 1.086 3.479 6.030 1.00 95.06 99 LYS A C 1
ATOM 777 O O . LYS A 1 99 ? 1.348 3.226 7.202 1.00 95.06 99 LYS A O 1
ATOM 782 N N . LEU A 1 100 ? 0.275 4.477 5.690 1.00 93.50 100 LEU A N 1
ATOM 783 C CA . LEU A 1 100 ? -0.342 5.372 6.673 1.00 93.50 100 LEU A CA 1
ATOM 784 C C . LEU A 1 100 ? -1.172 4.598 7.701 1.00 93.50 100 LEU A C 1
ATOM 786 O O . LEU A 1 100 ? -1.072 4.862 8.899 1.00 93.50 100 LEU A O 1
ATOM 790 N N . TYR A 1 101 ? -1.948 3.613 7.253 1.00 93.69 101 TYR A N 1
ATOM 791 C CA . TYR A 1 101 ? -2.693 2.739 8.150 1.00 93.69 101 TYR A CA 1
ATOM 792 C C . TYR A 1 101 ? -1.776 1.947 9.094 1.00 93.69 101 TYR A C 1
ATOM 794 O O . TYR A 1 101 ? -2.054 1.886 10.291 1.00 93.69 101 TYR A O 1
ATOM 802 N N . SER A 1 102 ? -0.670 1.389 8.588 1.00 93.56 102 SER A N 1
ATOM 803 C CA . SER A 1 102 ? 0.302 0.623 9.387 1.00 93.56 102 SER A CA 1
ATOM 804 C C . SER A 1 102 ? 0.976 1.452 10.487 1.00 93.56 102 SER A C 1
ATOM 806 O O . SER A 1 102 ? 1.331 0.930 11.542 1.00 93.56 102 SER A O 1
ATOM 808 N N . GLU A 1 103 ? 1.072 2.765 10.280 1.00 93.25 103 GLU A N 1
ATOM 809 C CA . GLU A 1 103 ? 1.584 3.732 11.257 1.00 93.25 103 GLU A CA 1
ATOM 810 C C . GLU A 1 103 ? 0.477 4.273 12.192 1.00 93.25 103 GLU A C 1
ATOM 812 O O . GLU A 1 103 ? 0.722 5.133 13.036 1.00 93.25 103 GLU A O 1
ATOM 817 N N . GLY A 1 104 ? -0.761 3.780 12.062 1.00 88.19 104 GLY A N 1
ATOM 818 C CA . GLY A 1 104 ? -1.899 4.156 12.904 1.00 88.19 104 GLY A CA 1
ATOM 819 C C . GLY A 1 104 ? 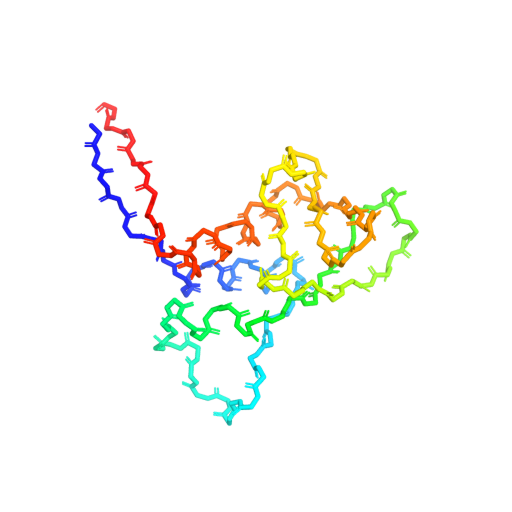-2.605 5.454 12.499 1.00 88.19 104 GLY A C 1
ATOM 820 O O . GLY A 1 104 ? -3.404 5.982 13.278 1.00 88.19 104 GLY A O 1
ATOM 821 N N . PHE A 1 105 ? -2.344 5.986 11.301 1.00 87.56 105 PHE A N 1
ATOM 822 C CA . PHE A 1 105 ? -3.008 7.197 10.814 1.00 87.56 105 PHE A CA 1
ATOM 823 C C . PHE A 1 105 ? -4.440 6.937 10.320 1.00 87.56 105 PHE A C 1
ATOM 825 O O . PHE A 1 105 ? -4.890 5.816 10.089 1.00 87.56 105 PHE A O 1
ATOM 832 N N . SER A 1 106 ? -5.186 8.029 10.161 1.00 78.31 106 SER A N 1
ATOM 833 C CA . SER A 1 106 ? -6.523 8.078 9.562 1.00 78.31 106 SER A CA 1
ATOM 834 C C . SER A 1 106 ? -6.573 9.187 8.510 1.00 78.31 106 SER A C 1
ATOM 836 O O . SER A 1 106 ? -5.762 10.111 8.541 1.00 78.31 106 SER A O 1
ATOM 838 N N . THR A 1 107 ? -7.537 9.125 7.593 1.00 72.19 107 THR A N 1
ATOM 839 C CA . THR A 1 107 ? -7.732 10.158 6.560 1.00 72.19 107 THR A CA 1
ATOM 840 C C . THR A 1 107 ? -8.629 11.296 7.046 1.00 72.19 107 THR A C 1
ATOM 842 O O . THR A 1 107 ? -9.443 11.120 7.957 1.00 72.19 107 THR A O 1
ATOM 845 N N . LEU A 1 108 ? -8.493 12.474 6.436 1.00 70.38 108 LEU A N 1
ATOM 846 C CA . LEU A 1 108 ? -9.389 13.610 6.645 1.00 70.38 108 LEU A CA 1
ATOM 847 C C . LEU A 1 108 ? -10.349 13.718 5.460 1.00 70.38 108 LEU A C 1
ATOM 849 O O . LEU A 1 108 ? -9.918 13.730 4.313 1.00 70.38 108 LEU A O 1
ATOM 853 N N . GLU A 1 109 ? -11.640 13.836 5.745 1.00 60.59 109 GLU A N 1
ATOM 854 C CA . GLU A 1 109 ? -12.674 14.136 4.759 1.00 60.59 109 GLU A CA 1
ATOM 855 C C . GLU A 1 109 ? -13.095 15.603 4.949 1.00 60.59 109 GLU A C 1
ATOM 857 O O . GLU A 1 109 ? -13.522 16.037 6.036 1.00 60.59 109 GLU A O 1
ATOM 862 N N . THR A 1 110 ? -12.900 16.410 3.908 1.00 52.12 110 THR A N 1
ATOM 863 C CA . THR A 1 110 ? -13.476 17.753 3.820 1.00 52.12 110 THR A CA 1
ATOM 864 C C . THR A 1 110 ? -14.975 17.613 3.595 1.00 52.12 110 THR A C 1
ATOM 866 O O . THR A 1 110 ? -15.416 16.821 2.773 1.00 52.12 110 THR A O 1
ATOM 869 N N . ILE A 1 111 ? -15.754 18.332 4.402 1.00 56.56 111 ILE A N 1
ATOM 870 C CA . ILE A 1 111 ? -17.202 18.415 4.227 1.00 56.56 111 ILE A CA 1
ATOM 871 C C . ILE A 1 111 ? -17.405 19.609 3.304 1.00 56.56 111 ILE A C 1
ATOM 873 O O . ILE A 1 111 ? -16.988 20.705 3.690 1.00 56.56 111 ILE A O 1
ATOM 877 N N . ASP A 1 112 ? -17.959 19.358 2.121 1.00 52.31 112 ASP A N 1
ATOM 878 C CA . ASP A 1 112 ? -18.422 20.393 1.191 1.00 52.31 112 ASP A CA 1
ATOM 879 C C . ASP A 1 112 ? -19.595 21.197 1.776 1.00 52.31 112 ASP A C 1
ATOM 881 O O . ASP A 1 112 ? -20.461 20.590 2.458 1.00 52.31 112 ASP A O 1
#

Sequence (112 aa):
MKTKKIDVSQVIKEITTLGGYVLLKNSEESDLETLTPEMAKELQVLTPLHKDQEGGKLELISIKEIDLKESDLTGISYGEIDFYVQLESEMLKSILLLKLYSEGFSTLETID

pLDDT: mean 83.16, std 13.16, range [48.59, 95.12]

Secondary structure (DSSP, 8-state):
-EEE---HHHHHHHHHHTT-EEEETT--S-GGGG--HHHHHTEEEEEEPPTTSSTT-EEEEEGGGEETTT--SSEEEETTTTEEEE--HHHHHHHHHHHHHHTT--EEE---

Radius of gyration: 13.92 Å; chains: 1; bounding box: 38×40×33 Å